Protein AF-A0A357WSU5-F1 (afdb_monomer)

pLDDT: mean 93.06, std 4.93, range [66.81, 98.06]

Radius of gyration: 23.62 Å; Cα contacts (8 Å, |Δi|>4): 46; chains: 1; bounding box: 42×44×61 Å

Structure (mmCIF, N/CA/C/O backbone):
data_AF-A0A357WSU5-F1
#
_entry.id   AF-A0A357WSU5-F1
#
loop_
_atom_site.group_PDB
_atom_site.id
_atom_site.type_symbol
_atom_site.label_atom_id
_atom_site.label_alt_id
_atom_site.label_comp_id
_atom_site.label_asym_id
_atom_site.label_e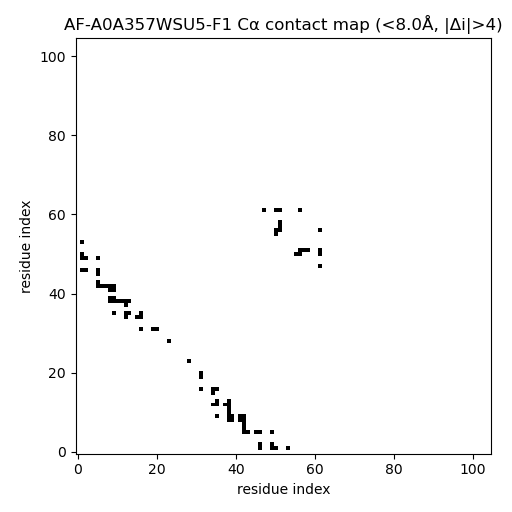ntity_id
_atom_site.label_seq_id
_atom_site.pdbx_PDB_ins_code
_atom_site.Cartn_x
_atom_site.Cartn_y
_atom_site.Cartn_z
_atom_site.occupancy
_atom_site.B_iso_or_equiv
_atom_site.auth_seq_id
_atom_site.auth_comp_id
_atom_site.auth_asym_id
_atom_site.auth_atom_id
_atom_site.pdbx_PDB_model_num
ATOM 1 N N . MET A 1 1 ? -7.747 5.793 -10.521 1.00 66.81 1 MET A N 1
ATOM 2 C CA . MET A 1 1 ? -7.748 5.092 -11.828 1.00 66.81 1 MET A CA 1
ATOM 3 C C . MET A 1 1 ? -6.481 4.269 -12.038 1.00 66.81 1 MET A C 1
ATOM 5 O O . MET A 1 1 ? -6.611 3.068 -12.218 1.00 66.81 1 MET A O 1
ATOM 9 N N . ALA A 1 2 ? -5.278 4.856 -11.945 1.00 79.06 2 ALA A N 1
ATOM 10 C CA . ALA A 1 2 ? -4.018 4.121 -12.138 1.00 79.06 2 ALA A CA 1
ATOM 11 C C . ALA A 1 2 ? -3.858 2.890 -11.220 1.00 79.06 2 ALA A C 1
ATOM 13 O O . ALA A 1 2 ? -3.459 1.832 -11.690 1.00 79.06 2 ALA A O 1
ATOM 14 N N . THR A 1 3 ? -4.241 2.989 -9.942 1.00 82.88 3 THR A N 1
ATOM 15 C CA . THR A 1 3 ? -4.180 1.869 -8.984 1.00 82.88 3 THR A CA 1
ATOM 16 C C . THR A 1 3 ? -5.125 0.724 -9.346 1.00 82.88 3 THR A C 1
ATOM 18 O O . THR A 1 3 ? -4.697 -0.421 -9.356 1.00 82.88 3 THR A O 1
ATOM 21 N N . CYS A 1 4 ? -6.374 1.023 -9.718 1.00 84.19 4 CYS A N 1
ATOM 22 C CA . CYS A 1 4 ? -7.367 0.017 -10.112 1.00 84.19 4 CYS A CA 1
ATOM 23 C C . CYS A 1 4 ? -6.928 -0.794 -11.341 1.00 84.19 4 CYS A C 1
ATOM 25 O O . CYS A 1 4 ? -7.192 -1.988 -11.416 1.00 84.19 4 CYS A O 1
ATOM 27 N N . TYR A 1 5 ? -6.255 -0.146 -12.299 1.00 88.06 5 TYR A N 1
ATOM 28 C CA . TYR A 1 5 ? -5.679 -0.825 -13.461 1.00 88.06 5 TYR A CA 1
ATOM 29 C C . TYR A 1 5 ? -4.422 -1.618 -13.088 1.00 88.06 5 TYR A C 1
ATOM 31 O O . TYR A 1 5 ? -4.250 -2.760 -13.505 1.00 88.06 5 TYR A O 1
ATOM 39 N N . ALA A 1 6 ? -3.552 -1.033 -12.265 1.00 90.94 6 ALA A N 1
ATOM 40 C CA . ALA A 1 6 ? -2.294 -1.658 -11.899 1.00 90.94 6 ALA A CA 1
ATOM 41 C C . ALA A 1 6 ? -2.467 -2.930 -11.058 1.00 90.94 6 ALA A C 1
ATOM 43 O O . ALA A 1 6 ? -1.600 -3.789 -11.126 1.00 90.94 6 ALA A O 1
ATOM 44 N N . THR A 1 7 ? -3.567 -3.087 -10.312 1.00 91.94 7 THR A N 1
ATOM 45 C CA . THR A 1 7 ? -3.852 -4.290 -9.505 1.00 91.94 7 THR A CA 1
ATOM 46 C C . THR A 1 7 ? -4.383 -5.481 -10.303 1.00 91.94 7 THR A C 1
ATOM 48 O O . THR A 1 7 ? -4.475 -6.581 -9.763 1.00 91.94 7 THR A O 1
ATOM 51 N N . VAL A 1 8 ? -4.724 -5.298 -11.581 1.00 93.88 8 VAL A N 1
ATOM 52 C CA . VAL A 1 8 ? -5.269 -6.367 -12.435 1.00 93.88 8 VAL A CA 1
ATOM 53 C C . VAL A 1 8 ? -4.344 -7.595 -12.529 1.00 93.88 8 VAL A C 1
ATOM 55 O O . VAL A 1 8 ? -4.848 -8.70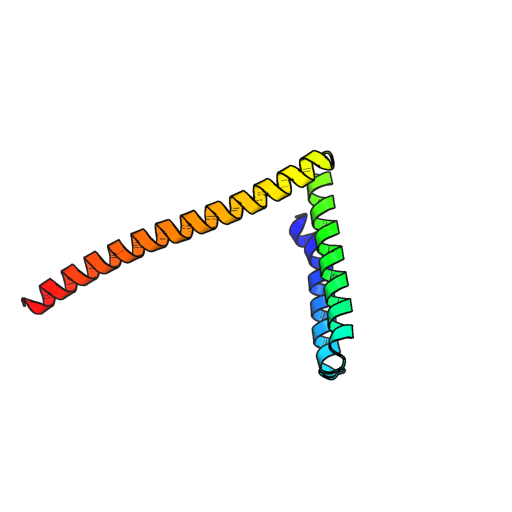5 -12.347 1.00 93.88 8 VAL A O 1
ATOM 58 N N . PRO A 1 9 ? -3.016 -7.464 -12.746 1.00 92.88 9 PRO A N 1
ATOM 59 C CA . PRO A 1 9 ? -2.117 -8.615 -12.804 1.00 92.88 9 PRO A CA 1
ATOM 60 C C . PRO A 1 9 ? -2.111 -9.407 -11.498 1.00 92.88 9 PRO A C 1
ATOM 62 O O . PRO A 1 9 ? -2.161 -10.630 -11.544 1.00 92.88 9 PRO A O 1
ATOM 65 N N . PHE A 1 10 ? -2.114 -8.726 -10.346 1.00 94.75 10 PHE A N 1
ATOM 66 C CA . PHE A 1 10 ? -2.212 -9.378 -9.041 1.00 94.75 10 PHE A CA 1
ATOM 67 C C . PHE A 1 10 ? -3.516 -10.170 -8.904 1.00 94.75 10 PHE A C 1
ATOM 69 O O . PHE A 1 10 ? -3.483 -11.343 -8.554 1.00 94.75 10 PHE A O 1
ATOM 76 N N . THR A 1 11 ? -4.664 -9.579 -9.248 1.00 94.31 11 THR A N 1
ATOM 77 C CA . THR A 1 11 ? -5.951 -10.287 -9.184 1.00 94.31 11 THR A CA 1
ATOM 78 C C . THR A 1 11 ? -5.968 -11.529 -10.079 1.00 94.31 11 THR A C 1
ATOM 80 O O . THR A 1 11 ? -6.422 -12.590 -9.650 1.00 94.31 11 THR A O 1
ATOM 83 N N . ILE A 1 12 ? -5.440 -11.422 -11.302 1.00 95.25 12 ILE A N 1
ATOM 84 C CA . ILE A 1 12 ? -5.374 -12.542 -12.249 1.00 95.25 12 ILE A CA 1
ATOM 85 C C . ILE A 1 12 ? -4.462 -13.652 -11.718 1.00 95.25 12 ILE A C 1
ATOM 87 O O . ILE A 1 12 ? -4.864 -14.815 -11.704 1.00 95.25 12 ILE A O 1
ATOM 91 N N . THR A 1 13 ? -3.256 -13.326 -11.247 1.00 94.81 13 THR A N 1
ATOM 92 C CA . THR A 1 13 ? -2.328 -14.349 -10.743 1.00 94.81 13 THR A CA 1
ATOM 93 C C . THR A 1 13 ? -2.809 -14.975 -9.444 1.00 94.81 13 THR A C 1
ATOM 95 O O . THR A 1 13 ? -2.605 -16.171 -9.254 1.00 94.81 13 THR A O 1
ATOM 98 N N . THR A 1 14 ? -3.496 -14.229 -8.574 1.00 94.12 14 THR A N 1
ATOM 99 C CA . THR A 1 14 ? -4.154 -14.796 -7.390 1.00 94.12 14 THR A CA 1
ATOM 100 C C . THR A 1 14 ? -5.242 -15.786 -7.788 1.00 94.12 14 THR A C 1
ATOM 102 O O . THR A 1 14 ? -5.287 -16.885 -7.240 1.00 94.12 14 THR A O 1
ATOM 105 N N . PHE A 1 15 ? -6.076 -15.452 -8.775 1.00 94.75 15 PHE A N 1
ATOM 106 C CA . PHE A 1 15 ? -7.105 -16.367 -9.267 1.00 94.75 15 PHE A CA 1
ATOM 107 C C . PHE A 1 15 ? -6.501 -17.652 -9.854 1.00 94.75 15 PHE A C 1
ATOM 109 O O . PHE A 1 15 ? -6.927 -18.755 -9.511 1.00 94.75 15 PHE A O 1
ATOM 116 N N . ILE A 1 16 ? -5.449 -17.524 -10.668 1.00 92.69 16 ILE A N 1
ATOM 117 C CA . ILE A 1 16 ? -4.701 -18.671 -11.202 1.00 92.69 16 ILE A CA 1
ATOM 118 C C . ILE A 1 16 ? -4.069 -19.488 -10.065 1.00 92.69 16 ILE A C 1
ATOM 120 O O . ILE A 1 16 ? -4.163 -20.712 -10.071 1.00 92.69 16 ILE A O 1
ATOM 124 N N . GLY A 1 17 ? -3.488 -18.836 -9.056 1.00 92.69 17 GLY A N 1
ATOM 125 C CA . GLY A 1 17 ? -2.892 -19.496 -7.894 1.00 92.69 17 GLY A CA 1
ATOM 126 C C . GLY A 1 17 ? -3.899 -20.332 -7.098 1.00 92.69 17 GLY A C 1
ATOM 127 O O . GLY A 1 17 ? -3.587 -21.452 -6.696 1.00 92.69 17 GLY A O 1
ATOM 128 N N . VAL A 1 18 ? -5.133 -19.843 -6.938 1.00 93.06 18 VAL A N 1
ATOM 129 C CA . VAL A 1 18 ? -6.227 -20.598 -6.301 1.00 93.06 18 VAL A CA 1
ATOM 130 C C . VAL A 1 18 ? -6.599 -21.840 -7.114 1.00 93.06 18 VAL A C 1
ATOM 132 O O . VAL A 1 18 ? -6.825 -22.904 -6.538 1.00 93.06 18 VAL A O 1
ATOM 135 N N . LEU A 1 19 ? -6.637 -21.739 -8.446 1.00 92.56 19 LEU A N 1
ATOM 136 C CA . LEU A 1 19 ? -6.874 -22.899 -9.311 1.00 92.56 19 LEU A CA 1
ATOM 137 C C . LEU A 1 19 ? -5.733 -23.917 -9.197 1.00 92.56 19 LEU A C 1
ATOM 139 O O . LEU A 1 19 ? -5.985 -25.104 -9.003 1.00 92.56 19 LEU A O 1
ATOM 143 N N . MET A 1 20 ? -4.485 -23.449 -9.245 1.00 90.81 20 MET A N 1
ATOM 144 C CA . MET A 1 20 ? -3.289 -24.281 -9.103 1.00 90.81 20 MET A CA 1
ATOM 145 C C . MET A 1 20 ? -3.228 -24.994 -7.747 1.00 90.81 20 MET A C 1
ATOM 147 O O . MET A 1 20 ? -2.833 -26.153 -7.696 1.00 90.81 20 MET A O 1
ATOM 151 N N . SER A 1 21 ? -3.703 -24.365 -6.669 1.00 91.12 21 SER A N 1
ATOM 152 C CA . SER A 1 21 ? -3.768 -24.972 -5.331 1.00 91.12 21 SER A CA 1
ATOM 153 C C . SER A 1 21 ? -4.618 -26.247 -5.256 1.00 91.12 21 SER A C 1
ATOM 155 O O . SER A 1 21 ? -4.510 -26.975 -4.273 1.00 91.12 21 SER A O 1
ATOM 157 N N . ARG A 1 22 ? -5.483 -26.520 -6.243 1.00 88.75 22 ARG A N 1
ATOM 158 C CA . ARG A 1 22 ? -6.251 -27.776 -6.310 1.00 88.75 22 ARG A CA 1
ATOM 159 C C . ARG A 1 22 ? -5.485 -28.909 -6.988 1.00 88.75 22 ARG A C 1
ATOM 161 O O . ARG A 1 22 ? -5.829 -30.067 -6.779 1.00 88.75 22 ARG A O 1
ATOM 168 N N . PHE A 1 23 ? -4.495 -28.574 -7.811 1.00 88.00 23 PHE A N 1
ATOM 169 C CA . PHE A 1 23 ? -3.721 -29.532 -8.597 1.00 88.00 23 PHE A CA 1
ATOM 170 C C . PHE A 1 23 ? -2.346 -29.814 -7.995 1.00 88.00 23 PHE A C 1
ATOM 172 O O . PHE A 1 23 ? -1.829 -30.910 -8.176 1.00 88.00 23 PHE A O 1
ATOM 179 N N . LEU A 1 24 ? -1.761 -28.838 -7.299 1.00 88.62 24 LEU A N 1
ATOM 180 C CA . LEU A 1 24 ? -0.416 -28.933 -6.745 1.00 88.62 24 LEU A CA 1
ATOM 181 C C . LEU A 1 24 ? -0.448 -29.324 -5.267 1.00 88.62 24 LEU A C 1
ATOM 183 O O . 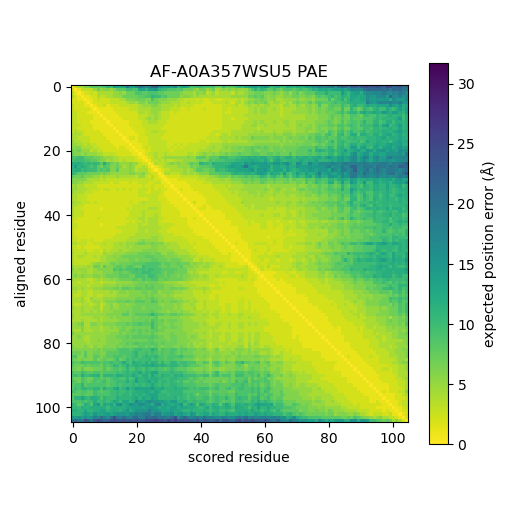LEU A 1 24 ? -1.270 -28.835 -4.489 1.00 88.62 24 LEU A O 1
ATOM 187 N N . SER A 1 25 ? 0.493 -30.186 -4.883 1.00 88.62 25 SER A N 1
ATOM 188 C CA . SER A 1 25 ? 0.720 -30.560 -3.485 1.00 88.62 25 SER A CA 1
ATOM 189 C C . SER A 1 25 ? 1.529 -29.485 -2.749 1.00 88.62 25 SER A C 1
ATOM 191 O O . SER A 1 25 ? 2.167 -28.627 -3.358 1.00 88.62 25 SER A O 1
ATOM 193 N N . ILE A 1 26 ? 1.570 -29.551 -1.417 1.00 86.31 26 ILE A N 1
ATOM 194 C CA . ILE A 1 26 ? 2.327 -28.600 -0.589 1.00 86.31 26 ILE A CA 1
ATOM 195 C C . ILE A 1 26 ? 3.828 -28.580 -0.919 1.00 86.31 26 ILE A C 1
ATOM 197 O O . ILE A 1 26 ? 4.459 -27.529 -0.875 1.00 86.31 26 ILE A O 1
ATOM 201 N N . ASN A 1 27 ? 4.385 -29.716 -1.345 1.00 89.81 27 ASN A N 1
ATOM 202 C CA . ASN A 1 27 ? 5.787 -29.819 -1.764 1.00 89.81 27 ASN A CA 1
ATOM 203 C C . ASN A 1 27 ? 6.091 -29.041 -3.060 1.00 89.81 27 ASN A C 1
ATOM 205 O O . ASN A 1 27 ? 7.250 -28.785 -3.371 1.00 89.81 27 ASN A O 1
ATOM 209 N N . GLU A 1 28 ? 5.060 -28.648 -3.808 1.00 89.75 28 GLU A N 1
ATOM 210 C CA . GLU A 1 28 ? 5.152 -27.944 -5.091 1.00 89.75 28 GLU A CA 1
ATOM 211 C C . GLU A 1 28 ? 4.719 -26.471 -4.971 1.00 89.75 28 GLU A C 1
ATOM 213 O O . GLU A 1 28 ? 4.577 -25.763 -5.971 1.00 89.75 28 GLU A O 1
ATOM 218 N N . GLN A 1 29 ? 4.540 -25.965 -3.744 1.00 91.56 29 GLN A N 1
ATOM 219 C CA . GLN A 1 29 ? 4.078 -24.599 -3.476 1.00 91.56 29 GLN A CA 1
ATOM 220 C C . GLN A 1 29 ? 4.940 -23.522 -4.158 1.00 91.56 29 GLN A C 1
ATOM 222 O O . GLN A 1 29 ? 4.429 -22.459 -4.517 1.00 91.56 29 GLN A O 1
ATOM 227 N N . THR A 1 30 ? 6.224 -23.794 -4.399 1.00 92.12 30 THR A N 1
ATOM 228 C CA . THR A 1 30 ? 7.140 -22.893 -5.113 1.00 92.12 30 THR A CA 1
ATOM 229 C C . THR A 1 30 ? 6.595 -22.456 -6.475 1.00 92.12 30 THR A C 1
ATOM 231 O O . THR A 1 30 ? 6.737 -21.289 -6.836 1.00 92.12 30 THR A O 1
ATOM 234 N N . PHE A 1 31 ? 5.910 -23.336 -7.213 1.00 90.75 31 PHE A N 1
ATOM 235 C CA . PHE A 1 31 ? 5.327 -22.985 -8.513 1.00 90.75 31 PHE A CA 1
ATOM 236 C C . PHE A 1 31 ? 4.185 -21.970 -8.383 1.00 90.75 31 PHE A C 1
ATOM 238 O O . PHE A 1 31 ? 4.101 -21.031 -9.173 1.00 90.75 31 PHE A O 1
ATOM 245 N N . ILE A 1 32 ? 3.348 -22.101 -7.348 1.00 92.94 32 ILE A N 1
ATOM 246 C CA . ILE A 1 32 ? 2.309 -21.111 -7.026 1.00 92.94 32 ILE A CA 1
ATOM 247 C C . ILE A 1 32 ? 2.969 -19.788 -6.616 1.00 92.94 32 ILE A C 1
ATOM 249 O O . ILE A 1 32 ? 2.567 -18.719 -7.077 1.00 92.94 32 ILE A O 1
ATOM 253 N N . GLY A 1 33 ? 4.025 -19.859 -5.800 1.00 92.25 33 GLY A N 1
ATOM 254 C CA . GLY A 1 33 ? 4.809 -18.699 -5.379 1.00 92.25 33 GLY A CA 1
ATOM 255 C C . GLY A 1 33 ? 5.404 -17.915 -6.551 1.00 92.25 33 GLY A C 1
ATOM 256 O O . GLY A 1 33 ? 5.343 -16.688 -6.547 1.00 92.25 33 GLY A O 1
ATOM 257 N N . LEU A 1 34 ? 5.904 -18.598 -7.586 1.00 94.00 34 LEU A N 1
ATOM 258 C CA . LEU A 1 34 ? 6.415 -17.957 -8.802 1.00 94.00 34 LEU A CA 1
ATOM 259 C C . LEU A 1 34 ? 5.320 -17.186 -9.552 1.00 94.00 34 LEU A C 1
ATOM 261 O O . LEU A 1 34 ? 5.527 -16.027 -9.912 1.00 94.00 34 LEU A O 1
ATOM 265 N N . VAL A 1 35 ? 4.144 -17.790 -9.748 1.00 93.81 35 VAL A N 1
ATOM 266 C CA . VAL A 1 35 ? 3.014 -17.141 -10.439 1.00 93.81 35 VAL A CA 1
ATOM 267 C C . VAL A 1 35 ? 2.534 -15.908 -9.674 1.00 93.81 35 VAL A C 1
ATOM 269 O O . VAL A 1 35 ? 2.346 -14.839 -10.260 1.00 93.81 35 VAL A O 1
ATOM 272 N N . LEU A 1 36 ? 2.387 -16.023 -8.352 1.00 94.62 36 LEU A N 1
ATOM 273 C CA . LEU A 1 36 ? 2.019 -14.891 -7.502 1.00 94.62 36 LEU A CA 1
ATOM 274 C C . LEU A 1 36 ? 3.100 -13.802 -7.512 1.00 94.62 36 LEU A C 1
ATOM 276 O O . LEU A 1 36 ? 2.771 -12.624 -7.646 1.00 94.62 36 LEU A O 1
ATOM 280 N N . GLY A 1 37 ? 4.375 -14.189 -7.438 1.00 93.56 37 GLY A N 1
ATOM 281 C CA . GLY A 1 37 ? 5.519 -13.279 -7.472 1.00 93.56 37 GLY A CA 1
ATOM 282 C C . GLY A 1 37 ? 5.571 -12.446 -8.752 1.00 93.56 37 GLY A C 1
ATOM 283 O O . GLY A 1 37 ? 5.752 -11.230 -8.681 1.00 93.56 37 GLY A O 1
ATOM 284 N N . ILE A 1 38 ? 5.315 -13.065 -9.911 1.00 94.81 38 ILE A N 1
ATOM 285 C CA . ILE A 1 38 ? 5.201 -12.350 -11.191 1.00 94.81 38 ILE A CA 1
ATOM 286 C C . ILE A 1 38 ? 4.070 -11.320 -11.129 1.00 94.81 38 ILE A C 1
ATOM 288 O O . ILE A 1 38 ? 4.276 -10.167 -11.504 1.00 94.81 38 ILE A O 1
ATOM 292 N N . GLY A 1 39 ? 2.896 -11.693 -10.612 1.00 94.62 39 GLY A N 1
ATOM 293 C CA . GLY A 1 39 ? 1.758 -10.775 -10.511 1.00 94.62 39 GLY A CA 1
ATOM 294 C C . GLY A 1 39 ? 2.020 -9.572 -9.608 1.00 94.62 39 GLY A C 1
ATOM 295 O O . GLY A 1 39 ? 1.659 -8.447 -9.960 1.00 94.62 39 GLY A O 1
ATOM 296 N N . VAL A 1 40 ? 2.697 -9.785 -8.477 1.00 94.69 40 VAL A N 1
ATOM 297 C CA . VAL A 1 40 ? 3.116 -8.704 -7.573 1.00 94.69 40 VAL A CA 1
ATOM 298 C 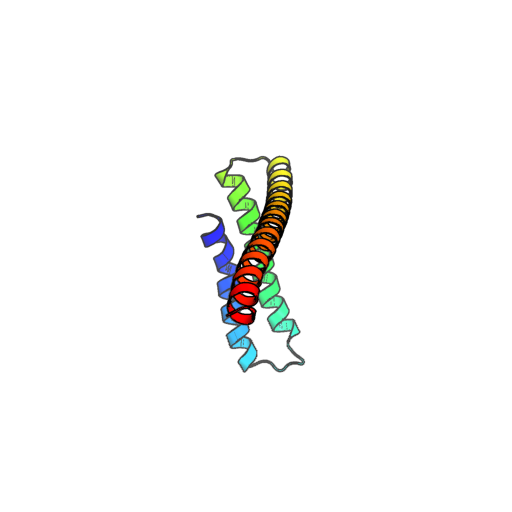C . VAL A 1 40 ? 4.143 -7.794 -8.248 1.00 94.69 40 VAL A C 1
ATOM 300 O O . VAL A 1 40 ? 3.976 -6.575 -8.229 1.00 94.69 40 VAL A O 1
ATOM 303 N N . ALA A 1 41 ? 5.165 -8.361 -8.894 1.00 95.31 41 ALA A N 1
ATOM 304 C CA . ALA A 1 41 ? 6.196 -7.587 -9.585 1.00 95.31 41 ALA A CA 1
ATOM 305 C C . ALA A 1 41 ? 5.608 -6.721 -10.712 1.00 95.31 41 ALA A C 1
ATOM 307 O O . ALA A 1 41 ? 5.914 -5.532 -10.813 1.00 95.31 41 ALA A O 1
ATOM 308 N N . PHE A 1 42 ? 4.707 -7.289 -11.521 1.00 94.81 42 PHE A N 1
ATOM 309 C CA . PHE A 1 42 ? 4.039 -6.564 -12.603 1.00 94.81 42 PHE A CA 1
ATOM 310 C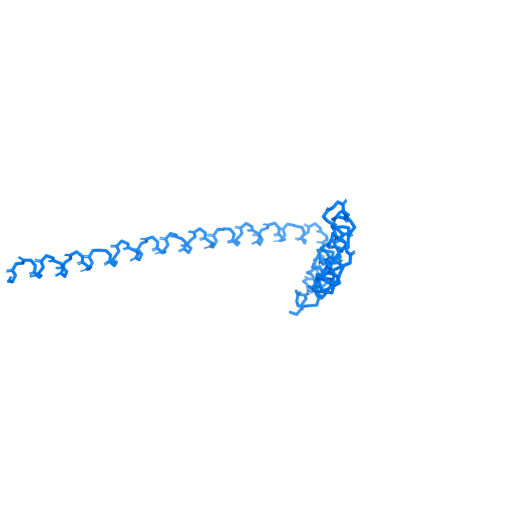 C . PHE A 1 42 ? 3.119 -5.460 -12.076 1.00 94.81 42 PHE A C 1
ATOM 312 O O . PHE A 1 42 ? 3.113 -4.351 -12.606 1.00 94.81 42 PHE A O 1
ATOM 319 N N . THR A 1 43 ? 2.391 -5.730 -10.993 1.00 94.88 43 THR A N 1
ATOM 320 C CA . THR A 1 43 ? 1.539 -4.736 -10.325 1.00 94.88 43 THR A CA 1
ATOM 321 C C . THR A 1 43 ? 2.361 -3.560 -9.804 1.00 94.88 43 THR A C 1
ATOM 323 O O . THR A 1 43 ? 2.022 -2.407 -10.067 1.00 94.88 43 THR A O 1
ATOM 326 N N . ALA A 1 44 ? 3.480 -3.826 -9.123 1.00 92.62 44 ALA A N 1
ATOM 327 C CA . ALA A 1 44 ? 4.370 -2.782 -8.617 1.00 92.62 44 ALA A CA 1
ATOM 328 C C . ALA A 1 44 ? 4.932 -1.906 -9.750 1.00 92.62 44 ALA A C 1
ATOM 330 O O . ALA A 1 44 ? 4.944 -0.678 -9.643 1.00 92.62 44 ALA A O 1
ATOM 331 N N . LEU A 1 45 ? 5.328 -2.530 -10.862 1.00 94.00 45 LEU A N 1
ATOM 332 C CA . LEU A 1 45 ? 5.806 -1.836 -12.055 1.00 94.00 45 LEU A CA 1
ATOM 333 C C . LEU A 1 45 ? 4.718 -0.937 -12.665 1.00 94.00 45 LEU A C 1
ATOM 335 O O . LEU A 1 45 ? 4.985 0.222 -12.986 1.00 94.00 45 LEU A O 1
ATOM 339 N N . LEU A 1 46 ? 3.481 -1.428 -12.785 1.00 93.94 46 LEU A N 1
ATOM 340 C CA . LEU A 1 46 ? 2.362 -0.639 -13.308 1.00 93.94 46 LEU A CA 1
ATOM 341 C C . LEU A 1 46 ? 1.979 0.524 -12.385 1.00 93.94 46 LEU A C 1
ATOM 343 O O . LEU A 1 46 ? 1.667 1.604 -12.883 1.00 93.94 46 LEU A O 1
ATOM 347 N N . ILE A 1 47 ? 2.038 0.344 -11.059 1.00 92.44 47 ILE A N 1
ATOM 348 C CA . ILE A 1 47 ? 1.841 1.446 -10.104 1.00 92.44 47 ILE A CA 1
ATOM 349 C C . ILE A 1 47 ? 2.926 2.507 -10.311 1.00 92.44 47 ILE A C 1
ATOM 351 O O . ILE A 1 47 ? 2.608 3.690 -10.432 1.00 92.44 47 ILE A O 1
ATOM 355 N N . PHE A 1 48 ? 4.193 2.091 -10.402 1.00 92.56 48 PHE A N 1
ATOM 356 C CA . PHE A 1 48 ? 5.317 3.004 -10.588 1.00 92.56 48 PHE A CA 1
ATOM 357 C C . PHE A 1 48 ? 5.163 3.853 -11.854 1.00 92.56 48 PHE A C 1
ATOM 359 O O . PHE A 1 48 ? 5.233 5.083 -11.780 1.00 92.56 48 PHE A O 1
ATOM 366 N N . PHE A 1 49 ? 4.907 3.215 -13.000 1.00 92.88 49 PHE A N 1
ATOM 367 C CA . PHE A 1 49 ? 4.706 3.931 -14.259 1.00 92.88 49 PHE A CA 1
ATOM 368 C C . PHE A 1 49 ? 3.414 4.744 -14.272 1.00 92.88 49 PHE A C 1
ATOM 370 O O . PHE A 1 49 ? 3.418 5.858 -14.783 1.00 92.88 49 PHE A O 1
ATOM 377 N N . GLY A 1 50 ? 2.336 4.246 -13.665 1.00 91.06 50 GLY A N 1
ATOM 378 C CA . GLY A 1 50 ? 1.071 4.969 -13.585 1.00 91.06 50 GLY A CA 1
ATOM 379 C C . GLY A 1 50 ? 1.202 6.301 -12.846 1.00 91.06 50 GLY A C 1
ATOM 380 O O . GLY A 1 50 ? 0.669 7.311 -13.301 1.00 91.06 50 GLY A O 1
ATOM 381 N N . ILE A 1 51 ? 1.946 6.339 -11.737 1.00 91.50 51 ILE A N 1
ATOM 382 C CA . ILE A 1 51 ? 2.200 7.594 -11.011 1.00 91.50 51 ILE A CA 1
ATOM 383 C C . ILE A 1 51 ? 3.096 8.512 -11.846 1.00 91.50 51 ILE A C 1
ATOM 385 O O . ILE A 1 51 ? 2.792 9.700 -11.977 1.00 91.50 51 ILE A O 1
ATOM 389 N N . LEU A 1 52 ? 4.142 7.949 -12.458 1.00 93.62 52 LEU A N 1
ATOM 390 C CA . LEU A 1 52 ? 5.086 8.676 -13.303 1.00 93.62 52 LEU A CA 1
ATOM 391 C C . LEU A 1 52 ? 4.371 9.401 -14.453 1.00 93.62 52 LEU A C 1
ATOM 393 O O . LEU A 1 52 ? 4.600 10.592 -14.651 1.00 93.62 52 LEU A O 1
ATOM 397 N N . THR A 1 53 ? 3.468 8.724 -15.170 1.00 91.69 53 THR A N 1
ATOM 398 C CA . THR A 1 53 ? 2.753 9.301 -16.319 1.00 91.69 53 THR A CA 1
ATOM 399 C C . THR A 1 53 ? 1.613 10.232 -15.914 1.00 91.69 53 THR A C 1
ATOM 401 O O . THR A 1 53 ? 1.385 11.232 -16.586 1.00 91.69 53 THR A O 1
ATOM 404 N N . VAL A 1 54 ? 0.878 9.941 -14.835 1.00 91.88 54 VAL A N 1
ATOM 405 C CA . VAL A 1 54 ? -0.251 10.792 -14.409 1.00 91.88 54 VAL A CA 1
ATOM 406 C C . VAL A 1 54 ? 0.243 12.119 -13.846 1.00 91.88 54 VAL A C 1
ATOM 408 O O . VAL A 1 54 ? -0.295 13.167 -14.189 1.00 91.88 54 VAL A O 1
ATOM 411 N N . HIS A 1 55 ? 1.282 12.084 -13.011 1.00 89.44 55 HIS A N 1
ATOM 412 C CA . HIS A 1 55 ? 1.833 13.289 -12.394 1.00 89.44 55 HIS A CA 1
ATOM 413 C C . HIS A 1 55 ? 2.961 13.926 -13.216 1.00 89.44 55 HIS A C 1
ATOM 415 O O . HIS A 1 55 ? 3.506 14.948 -12.804 1.00 89.44 55 HIS A O 1
ATOM 421 N N . GLN A 1 56 ? 3.321 13.334 -14.365 1.00 91.31 56 GLN A N 1
ATOM 422 C CA . GLN A 1 56 ? 4.411 13.796 -15.235 1.00 91.31 56 GLN A CA 1
ATOM 423 C C . GLN A 1 56 ? 5.720 14.001 -14.451 1.00 91.31 56 GLN A C 1
ATOM 425 O O . GLN A 1 56 ? 6.437 14.993 -14.601 1.00 91.31 56 GLN A O 1
ATOM 430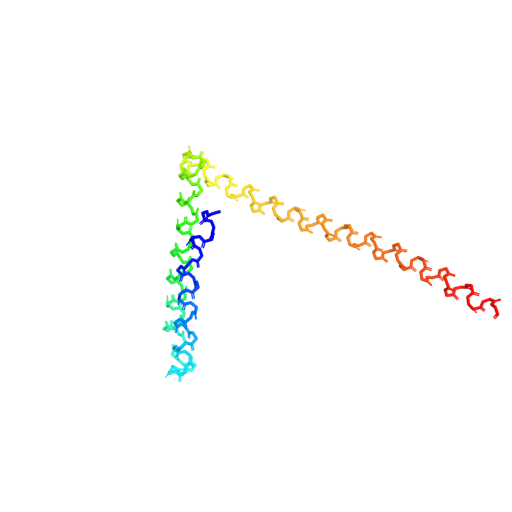 N N . PHE A 1 57 ? 6.018 13.062 -13.554 1.00 92.62 57 PHE A N 1
ATOM 431 C CA . PHE A 1 57 ? 7.196 13.126 -12.702 1.00 92.62 57 PHE A CA 1
ATOM 432 C C . PHE A 1 57 ? 8.427 12.566 -13.407 1.00 92.62 57 PHE A C 1
ATOM 434 O O . PHE A 1 57 ? 8.379 11.567 -14.117 1.00 92.62 57 PHE A O 1
ATOM 441 N N . THR A 1 58 ? 9.584 13.164 -13.131 1.00 94.62 58 THR A N 1
ATOM 442 C CA . THR A 1 58 ? 10.869 12.507 -13.390 1.00 94.62 58 THR A CA 1
ATOM 443 C C . THR A 1 58 ? 11.008 11.292 -12.467 1.00 94.62 58 THR A C 1
ATOM 445 O O . THR A 1 58 ? 10.537 11.332 -11.330 1.00 94.62 58 THR A O 1
ATOM 448 N N . VAL A 1 59 ? 11.719 10.247 -12.903 1.00 92.19 59 VAL A N 1
ATOM 449 C CA . VAL A 1 59 ? 11.964 9.008 -12.131 1.00 92.19 59 VAL A CA 1
ATOM 450 C C . VAL A 1 59 ? 12.378 9.295 -10.679 1.00 92.19 59 VAL A C 1
ATOM 452 O O . VAL A 1 59 ? 11.792 8.748 -9.750 1.00 92.19 59 VAL A O 1
ATOM 455 N N . MET A 1 60 ? 13.326 10.215 -10.468 1.00 92.31 60 MET A N 1
ATOM 456 C CA . MET A 1 60 ? 13.809 10.583 -9.130 1.00 92.31 60 MET A CA 1
ATOM 457 C C . MET A 1 60 ? 12.713 11.206 -8.249 1.00 92.31 60 MET A C 1
ATOM 459 O O . MET A 1 60 ? 12.584 10.855 -7.077 1.00 92.31 60 MET A O 1
ATOM 463 N N . LYS A 1 61 ? 11.886 12.093 -8.819 1.00 92.19 61 LYS A N 1
ATOM 464 C CA . LYS A 1 61 ? 10.756 12.717 -8.112 1.00 92.19 61 LYS A CA 1
ATOM 465 C C . LYS A 1 61 ? 9.676 11.689 -7.777 1.00 92.19 61 LYS A C 1
ATOM 467 O O . LYS A 1 61 ? 9.107 11.747 -6.692 1.00 92.19 61 LYS A O 1
ATOM 472 N N . ASN A 1 62 ? 9.438 10.729 -8.674 1.00 93.25 62 ASN A N 1
ATOM 473 C CA . ASN A 1 62 ? 8.476 9.651 -8.460 1.00 93.25 62 ASN A CA 1
ATOM 474 C C . ASN A 1 62 ? 8.870 8.769 -7.268 1.00 93.25 62 ASN A C 1
ATOM 476 O O . ASN A 1 62 ? 8.058 8.539 -6.380 1.00 93.25 62 ASN A O 1
ATOM 480 N N . ILE A 1 63 ? 10.135 8.339 -7.200 1.00 93.88 63 ILE A N 1
ATOM 481 C CA . ILE A 1 63 ? 10.640 7.526 -6.081 1.00 93.88 63 ILE A CA 1
ATOM 482 C C . ILE A 1 63 ? 10.486 8.278 -4.755 1.00 93.88 63 ILE A C 1
ATOM 484 O O . ILE A 1 63 ? 9.958 7.726 -3.791 1.00 93.88 63 ILE A O 1
ATOM 488 N N . PHE A 1 64 ? 10.891 9.551 -4.712 1.00 94.50 64 PHE A N 1
ATOM 489 C CA . PHE A 1 64 ? 10.763 10.363 -3.502 1.00 94.50 64 PHE A CA 1
ATOM 490 C C . PHE A 1 64 ? 9.299 10.549 -3.082 1.00 94.50 64 PHE A C 1
ATOM 492 O O . PHE A 1 64 ? 8.971 10.428 -1.904 1.00 94.50 64 PHE A O 1
ATOM 499 N N . SER A 1 65 ? 8.406 10.784 -4.047 1.00 93.81 65 SER A N 1
ATOM 500 C CA . SER A 1 65 ? 6.968 10.897 -3.800 1.00 93.81 65 SER A CA 1
ATOM 501 C C . SER A 1 65 ? 6.390 9.602 -3.228 1.00 93.81 65 SER A C 1
ATOM 503 O O . SER A 1 65 ? 5.698 9.656 -2.216 1.00 93.81 65 SER A O 1
ATOM 505 N N . ILE A 1 66 ? 6.729 8.439 -3.795 1.00 92.75 66 ILE A N 1
ATOM 506 C CA . ILE A 1 66 ? 6.275 7.136 -3.288 1.00 92.75 66 ILE A CA 1
ATOM 507 C C . ILE A 1 66 ? 6.733 6.935 -1.837 1.00 92.75 66 ILE A C 1
ATOM 509 O O . ILE A 1 66 ? 5.911 6.621 -0.976 1.00 92.75 66 ILE A O 1
ATOM 513 N N . ILE A 1 67 ? 8.007 7.193 -1.530 1.00 94.94 67 ILE A N 1
ATOM 514 C CA . ILE A 1 67 ? 8.539 7.076 -0.161 1.00 94.94 67 ILE A CA 1
ATOM 515 C C . ILE A 1 67 ? 7.787 8.007 0.800 1.00 94.94 67 ILE A C 1
ATOM 517 O O . ILE A 1 67 ? 7.356 7.572 1.869 1.00 94.94 67 ILE A O 1
ATOM 521 N N . LEU A 1 68 ? 7.572 9.265 0.405 1.00 95.06 68 LEU A N 1
ATOM 522 C CA . LEU A 1 68 ? 6.843 10.239 1.214 1.00 95.06 68 LEU A CA 1
ATOM 523 C C . LEU A 1 68 ? 5.388 9.808 1.454 1.00 95.06 68 LEU A C 1
ATOM 525 O O . LEU A 1 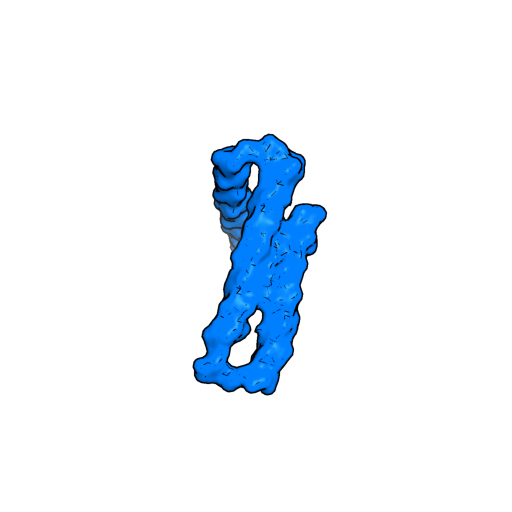68 ? 4.887 9.958 2.565 1.00 95.06 68 LEU A O 1
ATOM 529 N N . THR A 1 69 ? 4.714 9.239 0.449 1.00 93.31 69 THR A N 1
ATOM 530 C CA . THR A 1 69 ? 3.340 8.738 0.614 1.00 93.31 69 THR A CA 1
ATOM 531 C C . THR A 1 69 ? 3.270 7.564 1.586 1.00 93.31 69 THR A C 1
ATOM 533 O O . THR A 1 69 ? 2.381 7.550 2.431 1.00 93.31 69 THR A O 1
ATOM 536 N N . ILE A 1 70 ? 4.224 6.629 1.541 1.00 94.00 70 ILE A N 1
ATOM 537 C CA . ILE A 1 70 ? 4.286 5.498 2.480 1.00 94.00 70 ILE A CA 1
ATOM 538 C C . ILE A 1 70 ? 4.526 6.001 3.908 1.00 94.00 70 ILE A C 1
ATOM 540 O O . ILE A 1 70 ? 3.821 5.596 4.832 1.00 94.00 70 ILE A O 1
ATOM 544 N N . ALA A 1 71 ? 5.470 6.929 4.089 1.00 96.81 71 ALA A N 1
ATOM 545 C CA . ALA A 1 71 ? 5.725 7.555 5.385 1.00 96.81 71 ALA A CA 1
ATOM 546 C C . ALA A 1 71 ? 4.490 8.312 5.908 1.00 96.81 71 ALA A C 1
ATOM 548 O O . ALA A 1 71 ? 4.127 8.181 7.077 1.00 96.81 71 ALA A O 1
ATOM 549 N N . GLY A 1 72 ? 3.797 9.046 5.033 1.00 97.06 72 GLY A N 1
ATOM 550 C CA . GLY A 1 72 ? 2.551 9.738 5.360 1.00 97.06 72 GLY A CA 1
ATOM 551 C C . GLY A 1 72 ? 1.429 8.782 5.772 1.00 97.06 72 GLY A C 1
ATOM 552 O O . GLY A 1 72 ? 0.747 9.040 6.759 1.00 97.06 72 GLY A O 1
ATOM 553 N N . MET A 1 73 ? 1.265 7.649 5.081 1.00 96.25 73 MET A N 1
ATOM 554 C CA . MET A 1 73 ? 0.288 6.617 5.457 1.00 96.25 73 MET A CA 1
ATOM 555 C C . MET A 1 73 ? 0.591 6.028 6.838 1.00 96.25 73 MET A C 1
ATOM 557 O O . MET A 1 73 ? -0.318 5.908 7.657 1.00 96.25 73 MET A O 1
ATOM 561 N N . ALA A 1 74 ? 1.859 5.717 7.128 1.00 95.81 74 ALA A N 1
ATOM 562 C CA . ALA A 1 74 ? 2.270 5.230 8.444 1.00 95.81 74 ALA A CA 1
ATOM 563 C C . ALA A 1 74 ? 1.982 6.261 9.551 1.00 95.81 74 ALA A C 1
ATOM 565 O O . ALA A 1 74 ? 1.458 5.910 10.608 1.00 95.81 74 ALA A O 1
ATOM 566 N N . PHE A 1 75 ? 2.252 7.542 9.284 1.00 97.69 75 PHE A N 1
ATOM 567 C CA . PHE A 1 75 ? 1.944 8.632 10.207 1.00 97.69 75 PHE A CA 1
ATOM 568 C C . PHE A 1 75 ? 0.434 8.785 10.452 1.00 97.69 75 PHE A C 1
ATOM 570 O O . PHE A 1 75 ? 0.007 8.932 11.594 1.00 97.69 75 PHE A O 1
ATOM 577 N N . ILE A 1 76 ? -0.395 8.683 9.409 1.00 97.75 76 ILE A N 1
ATOM 578 C CA . ILE A 1 76 ? -1.859 8.728 9.544 1.00 97.75 76 ILE A CA 1
ATOM 579 C C . ILE A 1 76 ? -2.370 7.558 10.392 1.00 97.75 76 ILE A C 1
ATOM 581 O O . ILE A 1 76 ? -3.204 7.769 11.269 1.00 97.75 76 ILE A O 1
ATOM 585 N N . VAL A 1 77 ? -1.863 6.338 10.180 1.00 97.50 77 VAL A N 1
ATOM 586 C CA . VAL A 1 77 ? -2.237 5.173 11.003 1.00 97.50 77 VAL A CA 1
ATOM 587 C C . VAL A 1 77 ? -1.884 5.409 12.470 1.00 97.50 77 VAL A C 1
ATOM 589 O O . VAL A 1 77 ? -2.712 5.154 13.341 1.00 97.50 77 VAL A O 1
ATOM 592 N N . PHE A 1 78 ? -0.699 5.954 12.752 1.00 97.56 78 PHE A N 1
ATOM 593 C CA . PHE A 1 78 ? -0.315 6.335 14.110 1.00 97.56 78 PHE A CA 1
ATOM 594 C C . PHE A 1 78 ? -1.302 7.336 14.732 1.00 97.56 78 PHE A C 1
ATOM 596 O O . PHE A 1 78 ? -1.739 7.134 15.863 1.00 97.56 78 PHE A O 1
ATOM 603 N N . LEU A 1 79 ? -1.715 8.367 13.987 1.00 97.94 79 LEU A N 1
ATOM 604 C CA . LEU A 1 79 ? -2.711 9.329 14.466 1.00 97.94 79 LEU A CA 1
ATOM 605 C C . LEU A 1 79 ? -4.064 8.671 14.751 1.00 97.94 79 LEU A C 1
ATOM 607 O O . LEU A 1 79 ? -4.663 8.951 15.785 1.00 97.94 79 LEU A O 1
ATOM 611 N N . ILE A 1 80 ? -4.538 7.785 13.872 1.00 98.06 80 ILE A N 1
ATOM 612 C CA . ILE A 1 80 ? -5.803 7.063 14.076 1.00 98.06 80 ILE A CA 1
ATOM 613 C C . ILE A 1 80 ? -5.746 6.237 15.362 1.00 98.06 80 ILE A C 1
ATOM 615 O O . ILE A 1 80 ? -6.688 6.277 16.149 1.00 98.06 80 ILE A O 1
ATOM 619 N N . LEU A 1 81 ? -4.643 5.524 15.600 1.00 97.31 81 LEU A N 1
ATOM 620 C CA . LEU A 1 81 ? -4.460 4.741 16.822 1.00 97.31 81 LEU A CA 1
ATOM 621 C C . LEU A 1 81 ? -4.393 5.629 18.070 1.00 97.31 81 LEU A C 1
ATOM 623 O O . LEU A 1 81 ? -4.978 5.280 19.093 1.00 97.31 81 LEU A O 1
ATOM 627 N N . LEU A 1 82 ? -3.741 6.792 17.982 1.00 97.69 82 LEU A N 1
ATOM 628 C CA . LEU A 1 82 ? -3.689 7.765 19.072 1.00 97.69 82 LEU A CA 1
ATOM 629 C C . LEU A 1 82 ? -5.085 8.302 19.410 1.00 97.69 82 LEU A C 1
ATOM 631 O O . LEU A 1 82 ? -5.482 8.280 20.573 1.00 97.69 82 LEU A O 1
ATOM 635 N N . PHE A 1 83 ? -5.859 8.718 18.406 1.00 97.81 83 PHE A N 1
ATOM 636 C CA . PHE A 1 83 ? -7.238 9.157 18.620 1.00 97.81 83 PHE A CA 1
ATOM 637 C C . PHE A 1 83 ? -8.117 8.034 19.167 1.00 97.81 83 PHE A C 1
ATOM 639 O O . PHE A 1 83 ? -8.876 8.271 20.102 1.00 97.81 83 PHE A O 1
ATOM 646 N N . ALA A 1 84 ? -7.998 6.814 18.638 1.00 97.38 84 ALA A N 1
ATOM 647 C CA . ALA A 1 84 ? -8.728 5.657 19.149 1.00 97.38 84 ALA A CA 1
ATOM 648 C C . ALA A 1 84 ? -8.424 5.400 20.634 1.00 97.38 84 ALA A C 1
ATOM 650 O O . ALA A 1 84 ? -9.347 5.121 21.394 1.00 97.38 84 ALA A O 1
ATOM 651 N N . GLY A 1 85 ? -7.167 5.566 21.061 1.00 97.44 85 GLY A N 1
ATOM 652 C CA . GLY A 1 85 ? -6.780 5.485 22.472 1.00 97.44 85 GLY A CA 1
ATOM 653 C C . GLY A 1 85 ? -7.459 6.547 23.340 1.00 97.44 85 GLY A C 1
ATOM 654 O O . GLY A 1 85 ? -8.016 6.217 24.384 1.00 97.44 85 GLY A O 1
ATOM 655 N N . VAL A 1 86 ? -7.489 7.802 22.881 1.00 97.00 86 VAL A N 1
ATOM 656 C CA . VAL A 1 86 ? -8.179 8.898 23.590 1.00 97.00 86 VAL A CA 1
ATOM 657 C C . VAL A 1 86 ? -9.683 8.629 23.703 1.00 97.00 86 VAL A C 1
ATOM 659 O O . VAL A 1 86 ? -10.275 8.837 24.762 1.00 97.00 86 VAL A O 1
ATOM 662 N N . PHE A 1 87 ? -10.316 8.135 22.634 1.00 97.25 87 PHE A N 1
ATOM 663 C CA . PHE A 1 87 ? -11.728 7.756 22.677 1.00 97.25 87 PHE A CA 1
ATOM 664 C C . PHE A 1 87 ? -11.986 6.590 23.639 1.00 97.25 87 PHE A C 1
ATOM 666 O O . PHE A 1 87 ? -12.966 6.644 24.380 1.00 97.25 87 PHE A O 1
ATOM 673 N N . ASP A 1 88 ? -11.121 5.569 23.672 1.00 97.50 88 ASP A N 1
ATOM 674 C CA . ASP A 1 88 ? -11.256 4.438 24.603 1.00 97.50 88 ASP A CA 1
ATOM 675 C C . ASP A 1 88 ? -11.204 4.906 26.066 1.00 97.50 88 ASP A C 1
ATOM 677 O O . ASP A 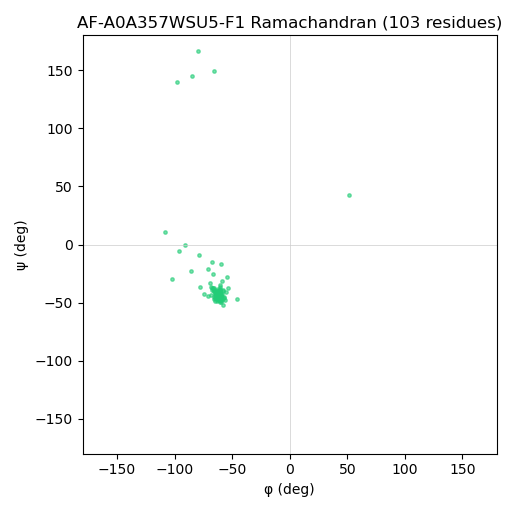1 88 ? -12.043 4.512 26.876 1.00 97.50 88 ASP A O 1
ATOM 681 N N . GLU A 1 89 ? -10.283 5.814 26.402 1.00 96.88 89 GLU A N 1
ATOM 682 C CA . GLU A 1 89 ? -10.194 6.401 27.744 1.00 96.88 89 GLU A CA 1
ATOM 683 C C . GLU A 1 89 ? -11.453 7.205 28.104 1.00 96.88 89 GLU A C 1
ATOM 685 O O . GLU A 1 89 ? -12.010 7.044 29.194 1.00 96.88 89 GLU A O 1
ATOM 690 N N . MET A 1 90 ? -11.970 8.004 27.166 1.00 97.31 90 MET A N 1
ATOM 691 C CA . MET A 1 90 ? -13.205 8.765 27.359 1.00 97.31 90 MET A CA 1
ATOM 692 C C . MET A 1 90 ? -14.417 7.850 27.600 1.00 97.31 90 MET A C 1
ATOM 694 O O . MET A 1 90 ? -15.204 8.097 28.517 1.00 97.31 90 MET A O 1
ATOM 698 N N . PHE A 1 91 ? -14.573 6.775 26.820 1.00 97.06 91 PHE A N 1
ATOM 699 C CA . PHE A 1 91 ? -15.665 5.817 27.017 1.00 97.06 91 PHE A CA 1
ATOM 700 C C . PHE A 1 91 ? -15.541 5.066 28.345 1.00 97.06 91 PHE A C 1
ATOM 702 O O . PHE A 1 91 ? -16.549 4.891 29.033 1.00 97.06 91 PHE A O 1
ATOM 709 N N . ARG A 1 92 ? -14.326 4.675 28.753 1.00 97.12 92 ARG A N 1
ATOM 710 C CA . ARG A 1 92 ? -14.080 4.051 30.065 1.00 97.12 92 ARG A CA 1
ATOM 711 C C . ARG A 1 92 ? -14.421 4.981 31.217 1.00 97.12 92 ARG A C 1
ATOM 713 O O . ARG A 1 92 ? -15.018 4.525 32.188 1.00 97.12 92 ARG A O 1
ATOM 720 N N . TYR A 1 93 ? -14.089 6.266 31.108 1.00 95.69 93 TYR A N 1
ATOM 721 C CA . TYR A 1 93 ? -14.461 7.258 32.111 1.00 95.69 93 TYR A CA 1
ATOM 722 C C . TYR A 1 93 ? -15.986 7.354 32.265 1.00 95.69 93 TYR A C 1
ATOM 724 O O . TYR A 1 93 ? -16.500 7.231 33.375 1.00 95.69 93 TYR A O 1
ATOM 732 N N . ILE A 1 94 ? -16.724 7.481 31.155 1.00 97.00 94 ILE A N 1
ATOM 733 C CA . ILE A 1 94 ? -18.197 7.540 31.171 1.00 97.00 94 ILE A CA 1
ATOM 734 C C . ILE A 1 94 ? -18.793 6.251 31.756 1.00 97.00 94 ILE A C 1
ATOM 736 O O . ILE A 1 94 ? -19.665 6.312 32.623 1.00 97.00 94 ILE A O 1
ATOM 740 N N . ALA A 1 95 ? -18.315 5.084 31.318 1.00 96.50 95 ALA A N 1
ATOM 741 C CA . ALA A 1 95 ? -18.756 3.795 31.846 1.00 96.50 95 ALA A CA 1
ATOM 742 C C . ALA A 1 95 ? -18.462 3.657 33.349 1.00 96.50 95 ALA A C 1
ATOM 744 O O . ALA A 1 95 ? -19.296 3.140 34.093 1.00 96.50 95 ALA A O 1
ATOM 745 N N . GLY A 1 96 ? -17.316 4.168 33.808 1.00 97.00 96 GLY A N 1
ATOM 746 C CA . GLY A 1 96 ? -16.955 4.248 35.220 1.00 97.00 96 GLY A CA 1
ATOM 747 C C . GLY A 1 96 ? -17.952 5.084 36.019 1.00 97.00 96 GLY A C 1
ATOM 748 O O . GLY A 1 96 ? -18.494 4.594 37.004 1.00 97.00 96 GLY A O 1
ATOM 749 N N . VAL A 1 97 ? -18.286 6.290 35.546 1.00 95.81 97 VAL A N 1
ATOM 750 C CA . VAL A 1 97 ? -19.291 7.159 36.187 1.00 95.81 97 VAL A CA 1
ATOM 751 C C . VAL A 1 97 ? -20.657 6.471 36.267 1.00 95.81 97 VAL A C 1
ATOM 753 O O . VAL A 1 97 ? -21.291 6.488 37.320 1.00 95.81 97 VAL A O 1
ATOM 756 N N . ILE A 1 98 ? -21.108 5.821 35.187 1.00 96.62 98 ILE A N 1
ATOM 757 C CA . ILE A 1 98 ? -22.374 5.067 35.187 1.00 96.62 98 ILE A CA 1
ATOM 758 C C . ILE A 1 98 ? -22.334 3.943 36.231 1.00 96.62 98 ILE A C 1
ATOM 760 O O . ILE A 1 98 ? -23.288 3.773 36.990 1.00 96.62 98 ILE A O 1
ATOM 764 N N . THR A 1 99 ? -21.222 3.209 36.297 1.00 95.69 99 THR A N 1
ATOM 765 C CA . THR A 1 99 ? -21.036 2.105 37.248 1.00 95.69 99 THR A CA 1
ATOM 766 C C . THR A 1 99 ? -21.055 2.610 38.692 1.00 95.69 99 THR A C 1
ATOM 768 O O . THR A 1 99 ? -21.729 2.028 39.538 1.00 95.69 99 THR A O 1
ATOM 771 N N . GLU A 1 100 ? -20.379 3.724 38.986 1.00 96.06 100 GLU A N 1
ATOM 772 C CA . GLU A 1 100 ? -20.399 4.338 40.318 1.00 96.06 100 GLU A CA 1
ATOM 773 C C . GLU A 1 100 ? -21.800 4.801 40.730 1.00 96.06 100 GLU A C 1
ATOM 775 O O . GLU A 1 100 ? -22.178 4.636 41.890 1.00 96.06 100 GLU A O 1
ATOM 780 N N . ILE A 1 101 ? -22.586 5.349 39.798 1.00 95.12 101 ILE A N 1
ATOM 781 C CA . ILE A 1 101 ? -23.972 5.758 40.063 1.00 95.12 101 ILE A CA 1
ATOM 782 C C . ILE A 1 101 ? -24.846 4.539 40.382 1.00 95.12 101 ILE A C 1
ATOM 784 O O . ILE A 1 101 ? -25.626 4.591 41.328 1.00 95.12 101 ILE A O 1
ATOM 788 N N . GLN A 1 102 ? -24.701 3.439 39.639 1.00 93.69 102 GLN A N 1
ATOM 789 C CA . GLN A 1 102 ? -25.456 2.203 39.880 1.00 93.69 102 GLN A CA 1
ATOM 790 C C . GLN A 1 102 ? -25.099 1.541 41.212 1.00 93.69 102 GLN A C 1
ATOM 792 O O . GLN A 1 102 ? -25.980 1.021 41.883 1.00 93.69 102 GLN A O 1
ATOM 797 N N . LEU A 1 103 ? -23.823 1.571 41.607 1.00 93.19 103 LEU A N 1
ATOM 798 C CA . LEU A 1 103 ? -23.369 1.007 42.882 1.00 93.19 103 LEU A CA 1
ATOM 799 C C . LEU A 1 103 ? -23.821 1.819 44.105 1.00 93.19 103 LEU A C 1
ATOM 801 O O . LEU A 1 103 ? -23.810 1.295 45.216 1.00 93.19 103 LEU A O 1
ATOM 805 N N . ARG A 1 104 ? -24.162 3.100 43.922 1.00 87.94 104 ARG A N 1
ATOM 806 C CA . ARG A 1 104 ? -24.635 3.999 44.990 1.00 87.94 104 ARG A CA 1
ATOM 807 C C . ARG A 1 104 ? -26.162 4.094 45.083 1.00 87.94 104 ARG A C 1
ATOM 809 O O . ARG A 1 104 ? -26.646 4.788 45.977 1.00 87.94 104 ARG A O 1
ATOM 816 N N . MET A 1 105 ? -26.887 3.468 44.157 1.00 66.81 105 MET A N 1
ATOM 817 C CA . MET A 1 105 ? -28.350 3.380 44.156 1.00 66.81 105 MET A CA 1
ATOM 818 C C . MET A 1 105 ? -28.835 2.151 44.927 1.00 66.81 105 MET A C 1
ATOM 820 O O . MET A 1 105 ? -28.096 1.144 44.968 1.00 66.81 105 MET A O 1
#

Foldseek 3Di:
DLLVVLLVLLVVLVVVLVVVVVVDDPVRCVVSVVSNVVSVVSSVVSSLVSCCVVVVDDSVVSVVVVVVVVVVVVVVVVVVVVVVVVVVVVVVVVVVVVVVVVVVD

Mean predicted aligned error: 6.05 Å

Solvent-accessible surface area (backbone atoms only — not comparable to full-atom values): 5601 Å² total; per-residue (Å²): 112,52,61,71,60,20,45,46,48,34,55,51,25,50,54,51,36,59,58,45,59,78,77,49,56,82,93,48,45,65,62,45,51,50,47,39,48,50,13,48,53,52,19,54,51,37,38,53,50,37,52,27,66,74,68,68,41,55,73,71,57,38,55,54,48,53,54,51,51,53,55,48,51,54,51,49,52,51,50,51,53,52,52,51,50,55,50,51,52,52,52,52,50,54,53,47,54,54,51,54,53,59,73,74,101

Secondary structure (DSSP, 8-state):
-HHHHHTHHHHHHHHHHHHHTTTS-GGGHHHHHHHHHHHHHHHHHHHHHHHHHHTT--HHHHHHHHHHHHHHHHHHHHHHHHHHHHHHHHHHHHHHHHHHHHHT-

Sequence (105 aa):
MATCYATVPFTITTFIGVLMSRFLSINEQTFIGLVLGIGVAFTALLIFFGILTVHQFTVMKNIFSIILTIAGMAFIVFL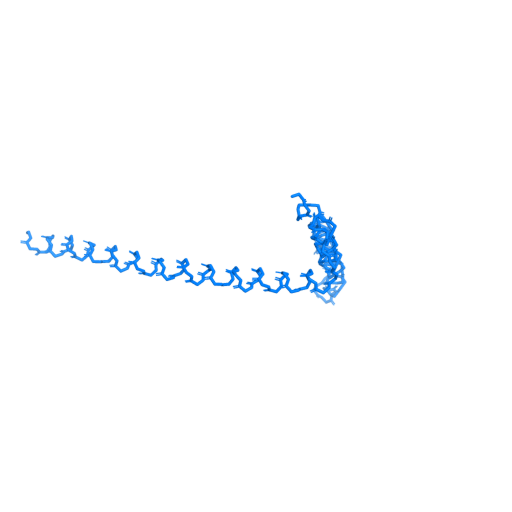ILLFAGVFDEMFRYIAGVITEIQLRM